Protein AF-A0A8F4J6K4-F1 (afdb_monomer)

Mean predicted aligned error: 10.38 Å

Structure (mmCIF, N/CA/C/O backbone):
data_AF-A0A8F4J6K4-F1
#
_entry.id   AF-A0A8F4J6K4-F1
#
loop_
_atom_site.group_PDB
_atom_site.id
_atom_site.type_symbol
_atom_site.label_atom_id
_atom_site.label_alt_id
_atom_site.label_comp_id
_atom_site.label_asym_id
_atom_site.label_entity_id
_atom_site.label_seq_id
_atom_site.pdbx_PDB_ins_code
_atom_site.Cartn_x
_atom_site.Cartn_y
_atom_site.Cartn_z
_atom_site.occupancy
_atom_site.B_iso_or_equiv
_atom_site.auth_seq_id
_atom_site.auth_comp_id
_atom_site.auth_asym_id
_atom_site.auth_atom_id
_atom_site.pdbx_PDB_model_num
ATOM 1 N N . MET A 1 1 ? 17.230 3.255 -19.684 1.00 62.12 1 MET A N 1
ATOM 2 C CA . MET A 1 1 ? 17.455 2.178 -18.687 1.00 62.12 1 MET A CA 1
ATOM 3 C C . MET A 1 1 ? 17.439 2.651 -17.228 1.00 62.12 1 MET A C 1
ATOM 5 O O . MET A 1 1 ? 16.848 1.959 -16.411 1.00 62.12 1 MET A O 1
ATOM 9 N N . ALA A 1 2 ? 18.023 3.804 -16.867 1.00 84.56 2 ALA A N 1
ATOM 10 C CA . ALA A 1 2 ? 18.028 4.290 -15.474 1.00 84.56 2 ALA A CA 1
ATOM 11 C C . ALA A 1 2 ? 16.634 4.680 -14.936 1.00 84.56 2 ALA A C 1
ATOM 13 O O . ALA A 1 2 ? 16.279 4.310 -13.822 1.00 84.56 2 ALA A O 1
ATOM 14 N N . VAL A 1 3 ? 15.818 5.355 -15.754 1.00 87.69 3 VAL A N 1
ATOM 15 C CA . VAL A 1 3 ? 14.473 5.826 -15.367 1.00 87.69 3 VAL A CA 1
ATOM 16 C C . VAL A 1 3 ? 13.545 4.667 -14.991 1.00 87.69 3 VAL A C 1
ATOM 18 O O . VAL A 1 3 ? 12.917 4.695 -13.942 1.00 87.69 3 VAL A O 1
ATOM 21 N N . VAL A 1 4 ? 13.517 3.603 -15.799 1.00 87.12 4 VAL A N 1
ATOM 22 C CA . VAL A 1 4 ? 12.707 2.402 -15.522 1.00 87.12 4 VAL A CA 1
ATOM 23 C C . VAL A 1 4 ? 13.126 1.751 -14.204 1.00 87.12 4 VAL A C 1
ATOM 25 O O . VAL A 1 4 ? 12.278 1.381 -13.399 1.00 87.12 4 VAL A O 1
ATOM 28 N N . ARG A 1 5 ? 14.437 1.665 -13.945 1.00 87.25 5 ARG A N 1
ATOM 29 C CA . ARG A 1 5 ? 14.975 1.090 -12.707 1.00 87.25 5 ARG A CA 1
ATOM 30 C C . ARG A 1 5 ? 14.578 1.918 -11.478 1.00 87.25 5 ARG A C 1
ATOM 32 O O . ARG A 1 5 ? 14.228 1.341 -10.454 1.00 87.25 5 ARG A O 1
ATOM 39 N N . ALA A 1 6 ? 14.581 3.247 -11.597 1.00 88.44 6 ALA A N 1
ATOM 40 C CA . ALA A 1 6 ? 14.145 4.153 -10.536 1.00 88.44 6 ALA A CA 1
ATOM 41 C C . ALA A 1 6 ? 12.639 4.034 -10.249 1.00 88.44 6 ALA A C 1
ATOM 43 O O . ALA A 1 6 ? 12.248 3.942 -9.088 1.00 88.44 6 ALA A O 1
ATOM 44 N N . LEU A 1 7 ? 11.803 3.963 -11.291 1.00 85.81 7 LEU A N 1
ATOM 45 C CA . LEU A 1 7 ? 10.355 3.763 -11.145 1.00 85.81 7 LEU A CA 1
ATOM 46 C C . LEU A 1 7 ? 10.031 2.426 -10.471 1.00 85.81 7 LEU A C 1
ATOM 48 O O . LEU A 1 7 ? 9.156 2.358 -9.612 1.00 85.81 7 LEU A O 1
ATOM 52 N N . LEU A 1 8 ? 10.769 1.374 -10.822 1.00 81.94 8 LEU A N 1
ATOM 53 C CA . LEU A 1 8 ? 10.587 0.047 -10.243 1.00 81.94 8 LEU A CA 1
ATOM 54 C C . LEU A 1 8 ? 10.994 0.012 -8.761 1.00 81.94 8 LEU A C 1
ATOM 56 O O . LEU A 1 8 ? 10.274 -0.548 -7.939 1.00 81.94 8 LEU A O 1
ATOM 60 N N . LEU A 1 9 ? 12.095 0.679 -8.401 1.00 85.69 9 LEU A N 1
ATOM 61 C CA . LEU A 1 9 ? 12.504 0.875 -7.004 1.00 85.69 9 LEU A CA 1
ATOM 62 C C . LEU A 1 9 ? 11.461 1.658 -6.202 1.00 85.69 9 LEU A C 1
ATOM 64 O O . LEU A 1 9 ? 11.118 1.259 -5.091 1.00 85.69 9 LEU A O 1
ATOM 68 N N . LEU A 1 10 ? 10.936 2.746 -6.769 1.00 87.38 10 LEU A N 1
ATOM 69 C CA . LEU A 1 10 ? 9.888 3.544 -6.139 1.00 87.38 10 LEU A CA 1
ATOM 70 C C 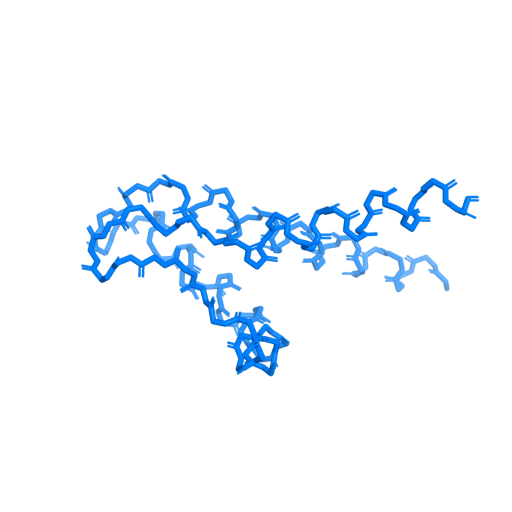. LEU A 1 10 ? 8.631 2.703 -5.887 1.00 87.38 10 LEU A C 1
ATOM 72 O O . LEU A 1 10 ? 8.069 2.746 -4.798 1.00 87.38 10 LEU A O 1
ATOM 76 N N . TYR A 1 11 ? 8.226 1.896 -6.866 1.00 80.94 11 TYR A N 1
ATOM 77 C CA . TYR A 1 11 ? 7.077 1.007 -6.733 1.00 80.94 11 TYR A CA 1
ATOM 78 C C . TYR A 1 11 ? 7.278 -0.051 -5.634 1.00 80.94 11 TYR A C 1
ATOM 80 O O . TYR A 1 11 ? 6.379 -0.290 -4.828 1.00 80.94 11 TYR A O 1
ATOM 88 N N . ILE A 1 12 ? 8.483 -0.623 -5.531 1.00 80.19 12 ILE A N 1
ATOM 89 C CA . ILE A 1 12 ? 8.845 -1.534 -4.434 1.00 80.19 12 ILE A CA 1
ATOM 90 C C . ILE A 1 12 ? 8.743 -0.821 -3.080 1.00 80.19 12 ILE A C 1
ATOM 92 O O . ILE A 1 12 ? 8.169 -1.379 -2.147 1.00 80.19 12 ILE A O 1
ATOM 96 N N . LEU A 1 13 ? 9.245 0.413 -2.964 1.00 83.88 13 LEU A N 1
ATOM 97 C CA . LEU A 1 13 ? 9.149 1.194 -1.725 1.00 83.88 13 LEU A CA 1
ATOM 98 C C . LEU A 1 13 ? 7.697 1.464 -1.316 1.00 83.88 13 LEU A C 1
ATOM 100 O O . LEU A 1 13 ? 7.374 1.362 -0.134 1.00 83.88 13 LEU A O 1
ATOM 104 N N . VAL A 1 14 ? 6.814 1.755 -2.275 1.00 84.25 14 VAL A N 1
ATOM 105 C CA . VAL A 1 14 ? 5.374 1.929 -2.020 1.00 84.25 14 VAL A CA 1
ATOM 106 C C . VAL A 1 14 ? 4.771 0.643 -1.447 1.00 84.25 14 VAL A C 1
ATOM 108 O O . VAL A 1 14 ? 4.075 0.702 -0.434 1.00 84.25 14 VAL A O 1
ATOM 111 N N . ILE A 1 15 ? 5.077 -0.518 -2.036 1.00 77.25 15 ILE A N 1
ATOM 112 C CA . ILE A 1 15 ? 4.611 -1.820 -1.530 1.00 77.25 15 ILE A CA 1
ATOM 113 C C . ILE A 1 15 ? 5.143 -2.078 -0.115 1.00 77.25 15 ILE A C 1
ATOM 115 O O . ILE A 1 15 ? 4.373 -2.458 0.763 1.00 77.25 15 ILE A O 1
ATOM 119 N N . VAL A 1 16 ? 6.429 -1.821 0.141 1.00 78.81 16 VAL A N 1
ATOM 120 C CA . VAL A 1 16 ? 7.019 -1.941 1.487 1.00 78.81 16 VAL A CA 1
ATOM 121 C C . VAL A 1 16 ? 6.318 -1.016 2.485 1.00 78.81 16 VAL A C 1
ATOM 123 O O . VAL A 1 16 ? 6.055 -1.428 3.611 1.00 78.81 16 VAL A O 1
ATOM 126 N N . GLY A 1 17 ? 5.943 0.198 2.080 1.00 81.44 17 GLY A N 1
ATOM 127 C CA . GLY A 1 17 ? 5.151 1.106 2.909 1.00 81.44 17 GLY A CA 1
ATOM 128 C C . GLY A 1 17 ? 3.792 0.516 3.301 1.00 81.44 17 GLY A C 1
ATOM 129 O O . GLY A 1 17 ? 3.435 0.555 4.476 1.00 81.44 17 GLY A O 1
ATOM 130 N N . VAL A 1 18 ? 3.067 -0.089 2.350 1.00 78.56 18 VAL A N 1
ATOM 131 C CA . VAL A 1 18 ? 1.794 -0.791 2.624 1.00 78.56 18 VAL A CA 1
ATOM 132 C C . VAL A 1 18 ? 2.004 -1.923 3.631 1.00 78.56 18 VAL A C 1
ATOM 134 O O . VAL A 1 18 ? 1.229 -2.051 4.572 1.00 78.56 18 VAL A O 1
ATOM 137 N N . ILE A 1 19 ? 3.072 -2.704 3.464 1.00 73.12 19 ILE A N 1
ATOM 138 C CA . ILE A 1 19 ? 3.427 -3.830 4.338 1.00 73.12 19 ILE A CA 1
ATOM 139 C C . ILE A 1 19 ? 3.695 -3.372 5.767 1.00 73.12 19 ILE A C 1
ATOM 141 O O . ILE A 1 19 ? 3.147 -3.916 6.719 1.00 73.12 19 ILE A O 1
ATOM 145 N N . VAL A 1 20 ? 4.566 -2.376 5.919 1.00 77.06 20 VAL A N 1
ATOM 146 C CA . VAL A 1 20 ? 4.962 -1.880 7.236 1.00 77.06 20 VAL A CA 1
ATOM 147 C C . VAL A 1 20 ? 3.746 -1.300 7.947 1.00 77.06 20 VAL A C 1
ATOM 149 O O . VAL A 1 20 ? 3.526 -1.593 9.117 1.00 77.06 20 VAL A O 1
ATOM 152 N N . LEU A 1 21 ? 2.925 -0.522 7.236 1.00 75.81 21 LEU A N 1
ATOM 153 C CA . LEU A 1 21 ? 1.718 0.081 7.793 1.00 75.81 21 LEU A CA 1
ATOM 154 C C . LEU A 1 21 ? 0.637 -0.947 8.143 1.00 75.81 21 LEU A C 1
ATOM 156 O O . LEU A 1 21 ? -0.086 -0.716 9.110 1.00 75.81 21 LEU A O 1
ATOM 160 N N . SER A 1 22 ? 0.542 -2.080 7.436 1.00 70.06 22 SER A N 1
ATOM 161 C CA . SER A 1 22 ? -0.446 -3.122 7.756 1.00 70.06 22 SER A CA 1
ATOM 162 C C . SER A 1 22 ? -0.156 -3.858 9.070 1.00 70.06 22 SER A C 1
ATOM 164 O O . SER A 1 22 ? -1.068 -4.445 9.656 1.00 70.06 22 SER A O 1
ATOM 166 N N . TRP A 1 23 ? 1.079 -3.788 9.583 1.00 66.19 23 TRP A N 1
ATOM 167 C CA . TRP A 1 23 ? 1.449 -4.352 10.889 1.00 66.19 23 TRP A CA 1
ATOM 168 C C . TRP A 1 23 ? 0.985 -3.493 12.065 1.00 66.19 23 TRP A C 1
ATOM 170 O O . TRP A 1 23 ? 0.819 -3.999 13.179 1.00 66.19 23 TRP A O 1
ATOM 180 N N . PHE A 1 24 ? 0.764 -2.199 11.835 1.00 70.38 24 PHE A N 1
ATOM 181 C CA . PHE A 1 24 ? 0.281 -1.291 12.863 1.00 70.38 24 PHE A CA 1
ATOM 182 C C . PHE A 1 24 ? -1.246 -1.263 12.866 1.00 70.38 24 PHE A C 1
ATOM 184 O O . PHE A 1 24 ? -1.901 -1.200 11.829 1.00 70.38 24 PHE A O 1
ATOM 191 N N . ARG A 1 25 ? -1.840 -1.261 14.062 1.00 69.69 25 ARG A N 1
ATOM 192 C CA . ARG A 1 25 ? -3.272 -0.979 14.212 1.00 69.69 25 ARG A CA 1
ATOM 193 C C . ARG A 1 25 ? -3.486 0.521 14.052 1.00 69.69 25 ARG A C 1
ATOM 195 O O . ARG A 1 25 ? -3.389 1.276 15.016 1.00 69.69 25 ARG A O 1
ATOM 202 N N . LEU A 1 26 ? -3.723 0.945 12.819 1.00 80.69 26 LEU A N 1
ATOM 203 C CA . LEU A 1 26 ? -3.997 2.337 12.488 1.00 80.69 26 LEU A CA 1
ATOM 204 C C . LEU A 1 26 ? -5.418 2.689 12.940 1.00 80.69 26 LEU A C 1
ATOM 206 O O . LEU A 1 26 ? -6.366 1.955 12.665 1.00 80.69 26 LEU A O 1
ATOM 210 N N . ALA A 1 27 ? -5.568 3.798 13.667 1.00 79.81 27 ALA A N 1
ATOM 211 C CA . ALA A 1 27 ? -6.891 4.272 14.056 1.00 79.81 27 ALA A CA 1
ATOM 212 C C . ALA A 1 27 ? -7.609 4.840 12.816 1.00 79.81 27 ALA A C 1
ATOM 214 O O . ALA A 1 27 ? -6.963 5.566 12.050 1.00 79.81 27 ALA A O 1
ATOM 215 N N . PRO A 1 28 ? 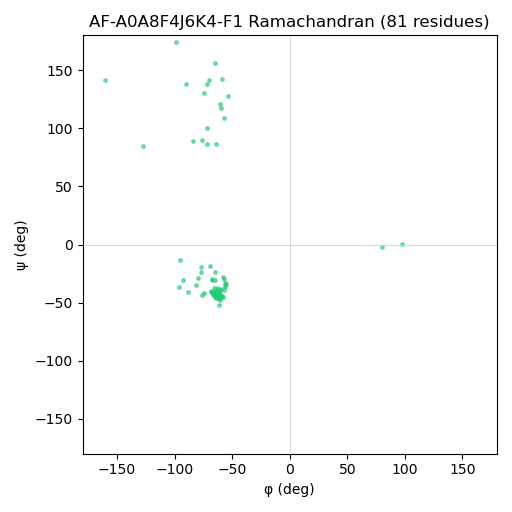-8.911 4.564 12.617 1.00 80.12 28 PRO A N 1
ATOM 216 C CA . PRO A 1 28 ? -9.663 5.111 11.492 1.00 80.12 28 PRO A CA 1
ATOM 217 C C . PRO A 1 28 ? -9.556 6.637 11.441 1.00 80.12 28 PRO A C 1
ATOM 219 O O . PRO A 1 28 ? -9.780 7.314 12.447 1.00 80.12 28 PRO A O 1
ATOM 222 N N . GLY A 1 29 ? -9.174 7.182 10.287 1.00 85.25 29 GLY A N 1
ATOM 223 C CA . GLY A 1 29 ? -8.994 8.626 10.101 1.00 85.25 29 GLY A CA 1
ATOM 224 C C . GLY A 1 29 ? -7.670 9.193 10.630 1.00 85.25 29 GLY A C 1
ATOM 225 O O . GLY A 1 29 ? -7.408 10.382 10.435 1.00 85.25 29 GLY A O 1
ATOM 226 N N . SER A 1 30 ? -6.805 8.374 11.239 1.00 87.88 30 SER A N 1
ATOM 227 C CA . SER A 1 30 ? -5.446 8.790 11.607 1.00 87.88 30 SER A CA 1
ATOM 228 C C . SER A 1 30 ? -4.591 9.101 10.367 1.00 87.88 30 SER A C 1
ATOM 230 O O . SER A 1 30 ? -4.841 8.555 9.289 1.00 87.88 30 SER A O 1
ATOM 232 N N . PRO A 1 31 ? -3.531 9.922 10.492 1.00 87.38 31 PRO A N 1
ATOM 233 C CA . PRO A 1 31 ? -2.618 10.190 9.377 1.00 87.38 31 PRO A CA 1
ATOM 234 C C . PRO A 1 31 ? -2.007 8.915 8.776 1.00 87.38 31 PRO A C 1
ATOM 236 O O . PRO A 1 31 ? -1.807 8.832 7.566 1.00 87.38 31 PRO A O 1
ATOM 239 N N . GLY A 1 32 ? -1.751 7.899 9.609 1.00 84.75 32 GLY A N 1
ATOM 240 C CA . GLY A 1 32 ? -1.245 6.608 9.147 1.00 84.75 32 GLY A CA 1
ATOM 241 C C . GLY A 1 32 ? -2.273 5.824 8.326 1.00 84.75 32 GLY A C 1
ATOM 242 O O . GLY A 1 32 ? -1.912 5.265 7.296 1.00 84.75 32 GLY A O 1
ATOM 243 N N . ASP A 1 33 ? -3.548 5.835 8.726 1.00 85.06 33 ASP A N 1
ATOM 244 C CA . ASP A 1 33 ? -4.656 5.194 7.993 1.00 85.06 33 ASP A CA 1
ATOM 245 C C . ASP A 1 33 ? -4.907 5.857 6.625 1.00 85.06 33 ASP A C 1
ATOM 247 O O . ASP A 1 33 ? -5.078 5.189 5.599 1.00 85.06 33 ASP A O 1
ATOM 251 N N . GLN A 1 34 ? -4.826 7.189 6.578 1.00 88.81 34 GLN A N 1
ATOM 252 C CA . GLN A 1 34 ? -4.919 7.952 5.331 1.00 88.81 34 GLN A CA 1
ATOM 253 C C . GLN A 1 34 ? -3.757 7.627 4.384 1.00 88.81 34 GLN A C 1
ATOM 255 O O . GLN A 1 34 ? -3.976 7.378 3.195 1.00 88.81 34 GLN A O 1
ATOM 260 N N . LEU A 1 35 ? -2.527 7.574 4.909 1.00 87.56 35 LEU A N 1
ATOM 261 C CA . LEU A 1 35 ? -1.350 7.194 4.130 1.00 87.56 35 LEU A CA 1
ATOM 262 C C . LEU A 1 35 ? -1.465 5.755 3.612 1.00 87.56 35 LEU A C 1
ATOM 264 O O . LEU A 1 35 ? -1.235 5.509 2.430 1.00 87.56 35 LEU A O 1
ATOM 268 N N . PHE A 1 36 ? -1.878 4.817 4.463 1.00 84.75 36 PHE A N 1
ATOM 269 C CA . PHE A 1 36 ? -2.097 3.425 4.079 1.00 84.75 36 PHE A CA 1
ATOM 270 C C . PHE A 1 36 ? -3.119 3.303 2.942 1.00 84.75 36 PHE A C 1
ATOM 272 O O . PHE A 1 36 ? -2.859 2.632 1.942 1.00 84.75 36 PHE A O 1
ATOM 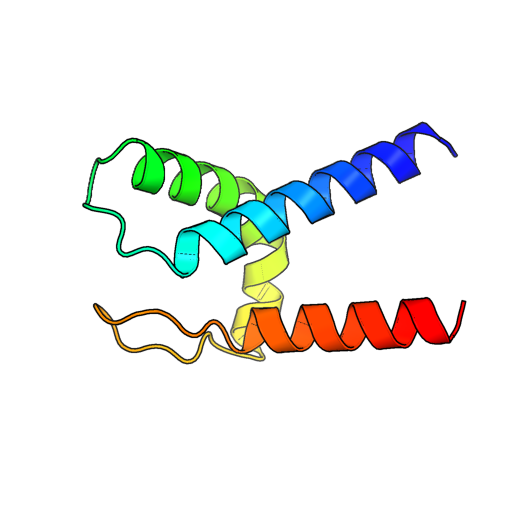279 N N . THR A 1 37 ? -4.237 4.023 3.039 1.00 86.25 37 THR A N 1
ATOM 280 C CA . THR A 1 37 ? -5.277 4.051 2.000 1.00 86.25 37 THR A CA 1
ATOM 281 C C . THR A 1 37 ? -4.756 4.623 0.678 1.00 86.25 37 THR A C 1
ATOM 283 O O . THR A 1 37 ? -5.070 4.095 -0.390 1.00 86.25 37 THR A O 1
ATOM 286 N N . LEU A 1 38 ? -3.931 5.673 0.720 1.00 89.38 38 LEU A N 1
ATOM 287 C CA . LEU A 1 38 ? -3.316 6.251 -0.479 1.00 89.38 38 LEU A CA 1
ATOM 288 C C . LEU A 1 38 ? -2.360 5.272 -1.168 1.00 89.38 38 LEU A C 1
ATOM 290 O O . LEU A 1 38 ? -2.436 5.098 -2.385 1.00 89.38 38 LEU A O 1
ATOM 294 N N . LEU A 1 39 ? -1.493 4.603 -0.406 1.00 85.69 39 LEU A N 1
ATOM 295 C CA . LEU A 1 39 ? -0.560 3.617 -0.957 1.00 85.69 39 LEU A CA 1
ATOM 296 C C . LEU A 1 39 ? -1.302 2.398 -1.527 1.00 85.69 39 LEU A C 1
ATOM 298 O O . LEU A 1 39 ? -0.932 1.881 -2.586 1.00 85.69 39 LEU A O 1
ATOM 302 N N . ARG A 1 40 ? -2.389 1.969 -0.874 1.00 84.62 40 ARG A N 1
ATOM 303 C CA . ARG A 1 40 ? -3.269 0.910 -1.381 1.00 84.62 40 ARG A CA 1
ATOM 304 C C . ARG A 1 40 ? -3.946 1.287 -2.689 1.00 84.62 40 ARG A C 1
ATOM 306 O O . ARG A 1 40 ? -3.910 0.489 -3.608 1.00 84.62 40 ARG A O 1
ATOM 313 N N . ARG A 1 41 ? -4.412 2.522 -2.879 1.00 87.06 41 ARG A N 1
ATOM 314 C 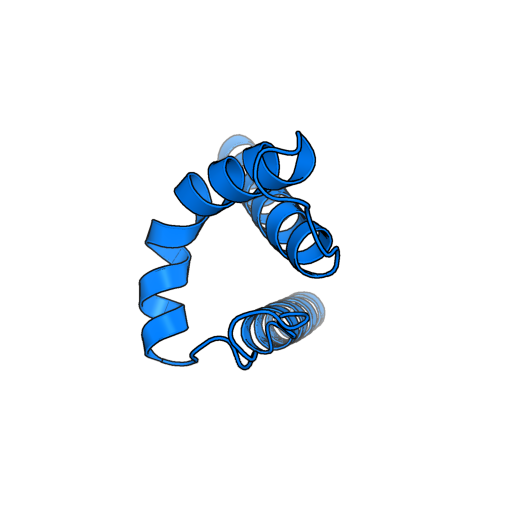CA . ARG A 1 41 ? -4.964 2.947 -4.186 1.00 87.06 41 ARG A CA 1
ATOM 315 C C . ARG A 1 41 ? -3.994 2.766 -5.356 1.00 87.06 41 ARG A C 1
ATOM 317 O O . ARG A 1 41 ? -4.435 2.498 -6.468 1.00 87.06 41 ARG A O 1
ATOM 324 N N . VAL A 1 42 ? -2.692 2.925 -5.115 1.00 85.06 42 VAL A N 1
ATOM 325 C CA . VAL A 1 42 ? -1.653 2.750 -6.144 1.00 85.06 42 VAL A CA 1
ATOM 326 C C . VAL A 1 42 ? -1.307 1.275 -6.350 1.00 85.06 42 VAL A C 1
ATOM 328 O O . VAL A 1 42 ? -1.008 0.861 -7.467 1.00 85.06 42 VAL A O 1
ATOM 331 N N . THR A 1 43 ? -1.337 0.479 -5.284 1.00 80.44 43 THR A N 1
ATOM 332 C CA . THR A 1 43 ? -0.883 -0.919 -5.310 1.00 80.44 43 THR A CA 1
ATOM 333 C C . THR A 1 43 ? -2.007 -1.913 -5.594 1.00 80.44 43 THR A C 1
ATOM 335 O O . THR A 1 43 ? -1.765 -2.921 -6.250 1.00 80.44 43 THR A O 1
ATOM 338 N N . ASP A 1 44 ? -3.242 -1.622 -5.194 1.00 82.00 44 ASP A N 1
ATOM 339 C CA . ASP A 1 44 ? -4.423 -2.474 -5.354 1.00 82.00 44 ASP A CA 1
ATOM 340 C C . ASP A 1 44 ? -4.718 -2.861 -6.817 1.00 82.00 44 ASP A C 1
ATOM 342 O O . ASP A 1 44 ? -4.988 -4.033 -7.036 1.00 82.00 44 ASP A O 1
ATOM 346 N N . PRO A 1 45 ? -4.575 -2.010 -7.856 1.00 80.94 45 PRO A N 1
ATOM 347 C CA . PRO A 1 45 ? -4.783 -2.438 -9.247 1.00 80.94 45 PRO A CA 1
ATOM 348 C C . PRO A 1 45 ? -3.889 -3.613 -9.674 1.00 80.94 45 PRO A C 1
ATOM 350 O O . PRO A 1 45 ? -4.265 -4.417 -10.525 1.00 80.94 45 PRO A O 1
ATOM 353 N N . VAL A 1 46 ? -2.700 -3.710 -9.075 1.00 76.94 46 VAL A N 1
ATOM 354 C CA . VAL A 1 46 ? -1.714 -4.763 -9.343 1.00 76.94 46 VAL A CA 1
ATOM 355 C C . VAL A 1 46 ? -1.833 -5.901 -8.329 1.00 76.94 46 VAL A C 1
ATOM 357 O O . VAL A 1 46 ? -1.659 -7.066 -8.684 1.00 76.94 46 VAL A O 1
ATOM 360 N N . LEU A 1 47 ? -2.140 -5.581 -7.070 1.00 70.19 47 LEU A N 1
ATOM 361 C CA . LEU A 1 47 ? -2.265 -6.552 -5.987 1.00 70.19 47 LEU A CA 1
ATOM 362 C C . LEU A 1 47 ? -3.609 -7.288 -6.000 1.00 70.19 47 LEU A C 1
ATOM 364 O O . LEU A 1 47 ? -3.643 -8.437 -5.583 1.00 70.19 47 LEU A O 1
ATOM 368 N N . ASP A 1 48 ? -4.700 -6.700 -6.487 1.00 77.12 48 ASP A N 1
ATOM 369 C CA . ASP A 1 48 ?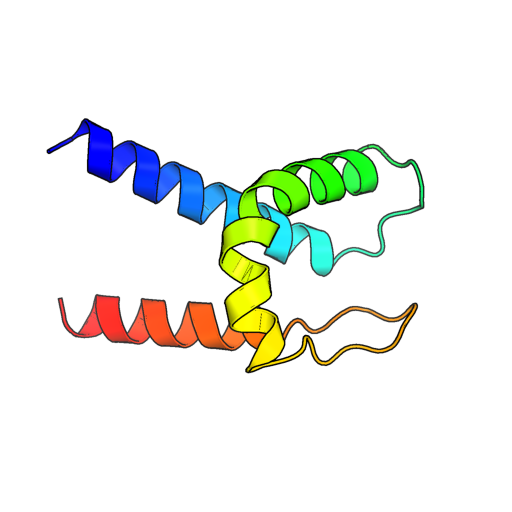 -6.032 -7.320 -6.500 1.00 77.12 48 ASP A CA 1
ATOM 370 C C . ASP A 1 48 ? -6.100 -8.600 -7.341 1.00 77.12 48 ASP A C 1
ATOM 372 O O . ASP A 1 48 ? -6.616 -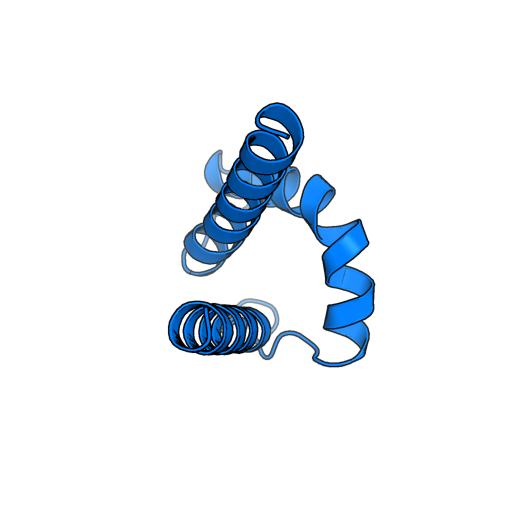9.601 -6.838 1.00 77.12 48 ASP A O 1
ATOM 376 N N . PRO A 1 49 ? 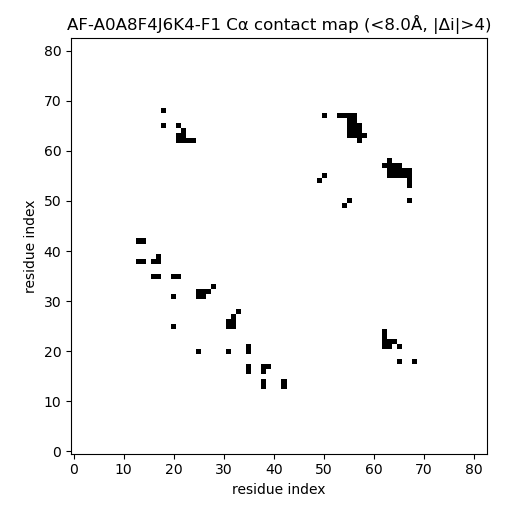-5.556 -8.651 -8.575 1.00 73.12 49 PRO A N 1
ATOM 377 C CA . PRO A 1 49 ? -5.463 -9.901 -9.326 1.00 73.12 49 PRO A CA 1
ATOM 378 C C . PRO A 1 49 ? -4.712 -10.994 -8.555 1.00 73.12 49 PRO A C 1
ATOM 380 O O . PRO A 1 49 ? -5.102 -12.158 -8.594 1.00 73.12 49 PRO A O 1
ATOM 383 N N . VAL A 1 50 ? -3.671 -10.615 -7.810 1.00 67.81 50 VAL A N 1
ATOM 384 C CA . VAL A 1 50 ? -2.857 -11.536 -7.003 1.00 67.81 50 VAL A CA 1
ATOM 385 C C . VAL A 1 50 ? -3.608 -11.978 -5.740 1.00 67.81 50 VAL A C 1
ATOM 387 O O . VAL A 1 50 ? -3.619 -13.165 -5.412 1.00 67.81 50 VAL A O 1
ATOM 390 N N . ARG A 1 51 ? -4.309 -11.058 -5.068 1.00 69.62 51 ARG A N 1
ATOM 391 C CA . ARG A 1 51 ? -5.144 -11.321 -3.882 1.00 69.62 51 ARG A CA 1
ATOM 392 C C . ARG A 1 51 ? -6.342 -12.214 -4.184 1.00 69.62 51 ARG A C 1
ATOM 394 O O . ARG A 1 51 ? -6.839 -12.876 -3.283 1.00 69.62 51 ARG A O 1
ATOM 401 N N . ARG A 1 52 ? -6.798 -12.270 -5.438 1.00 72.12 52 ARG A N 1
ATOM 402 C CA . ARG A 1 52 ? -7.819 -13.242 -5.865 1.00 72.12 52 ARG A CA 1
ATOM 403 C C . ARG A 1 52 ? -7.311 -14.682 -5.841 1.00 72.12 52 ARG A C 1
ATOM 405 O O . ARG A 1 52 ? -8.110 -15.588 -5.645 1.00 72.12 52 ARG A O 1
ATOM 412 N N . VAL A 1 53 ? -6.011 -14.892 -6.047 1.00 71.06 53 VAL A N 1
ATOM 413 C CA . VAL A 1 53 ? -5.385 -16.223 -6.014 1.00 71.06 53 VAL A CA 1
ATOM 414 C C . VAL A 1 53 ? -4.944 -16.573 -4.597 1.00 71.06 53 VAL A C 1
ATOM 416 O O . VAL A 1 53 ? -5.121 -17.704 -4.152 1.00 71.06 53 VAL A O 1
ATOM 419 N N . ILE A 1 54 ? -4.387 -15.597 -3.879 1.00 61.31 54 ILE A N 1
ATOM 420 C CA . ILE A 1 54 ? -3.891 -15.766 -2.513 1.00 61.31 54 ILE A CA 1
ATOM 421 C C . ILE A 1 54 ? -4.530 -14.682 -1.644 1.00 61.31 54 ILE A C 1
ATOM 423 O O . ILE A 1 54 ? -3.939 -13.604 -1.481 1.00 61.31 54 ILE A O 1
ATOM 427 N N . PRO A 1 55 ? -5.750 -14.925 -1.127 1.00 61.22 55 PRO A N 1
ATOM 428 C CA . PRO A 1 55 ? -6.423 -13.958 -0.280 1.00 61.22 55 PRO A CA 1
ATOM 429 C C . PRO A 1 55 ? -5.566 -13.656 0.955 1.00 61.22 55 PRO A C 1
ATOM 431 O O . PRO A 1 55 ? -4.907 -14.556 1.485 1.00 61.22 55 PRO A O 1
ATOM 434 N N . PRO A 1 56 ? -5.550 -12.395 1.415 1.00 60.00 56 PRO A N 1
ATOM 435 C CA . PRO A 1 56 ? -4.845 -12.031 2.631 1.00 60.00 56 PRO A CA 1
ATOM 436 C C . PRO A 1 56 ? -5.440 -12.813 3.806 1.00 60.00 56 PRO A C 1
ATOM 438 O O . PRO A 1 56 ? -6.639 -12.755 4.079 1.00 60.00 56 PRO A O 1
ATOM 441 N N . LEU A 1 57 ? -4.602 -13.594 4.482 1.00 57.28 57 LEU A N 1
ATOM 442 C CA . LEU A 1 57 ? -5.007 -14.412 5.619 1.00 57.28 57 LEU A CA 1
ATOM 443 C C . LEU A 1 57 ? -4.997 -13.547 6.888 1.00 57.28 57 LEU A C 1
ATOM 445 O O . LEU A 1 57 ? -3.999 -13.445 7.591 1.00 57.28 57 LEU A O 1
ATOM 449 N N . GLY A 1 58 ? -6.126 -12.904 7.183 1.00 53.28 58 GLY A N 1
ATOM 450 C CA . GLY A 1 58 ? -6.302 -12.084 8.383 1.00 53.28 58 GLY A CA 1
ATOM 451 C C . GLY A 1 58 ? -7.775 -11.872 8.727 1.00 53.28 58 GLY A C 1
ATOM 452 O O . GLY A 1 58 ? -8.613 -11.716 7.844 1.00 53.28 58 GLY A O 1
ATOM 453 N N . SER A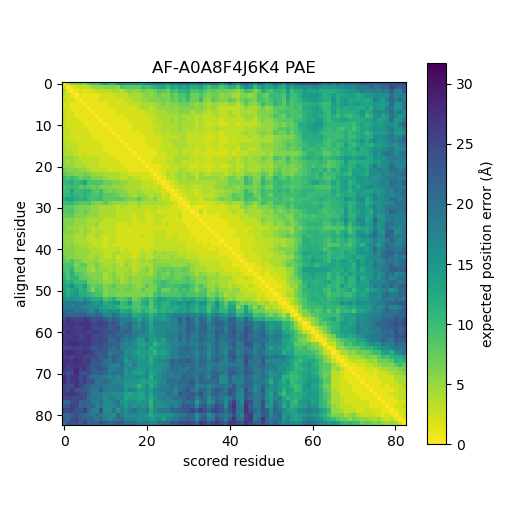 1 59 ? -8.099 -11.882 10.021 1.00 43.00 59 SER A N 1
ATOM 454 C CA . SER A 1 59 ? -9.464 -11.652 10.515 1.00 43.00 59 SER A CA 1
ATOM 455 C C . SER A 1 59 ? -9.899 -10.186 10.311 1.00 43.00 59 SER A C 1
ATOM 457 O O . SER A 1 59 ? -9.081 -9.289 10.553 1.00 43.00 59 SER A O 1
ATOM 459 N N . PRO A 1 60 ? -11.168 -9.902 9.941 1.00 43.38 60 PRO A N 1
ATOM 460 C CA . PRO A 1 60 ? -11.717 -8.546 9.957 1.00 43.38 60 PRO A CA 1
ATOM 461 C C . PRO A 1 60 ? -11.603 -7.941 11.370 1.00 43.38 60 PRO A C 1
ATOM 463 O O . PRO A 1 60 ? -12.283 -8.372 12.296 1.00 43.38 60 PRO A O 1
ATOM 466 N N . GLY A 1 61 ? -10.709 -6.962 11.551 1.00 50.94 61 GLY A N 1
ATOM 467 C CA . GLY A 1 61 ? -10.455 -6.294 12.842 1.00 50.94 61 GLY A CA 1
ATOM 468 C C . GLY A 1 61 ? -9.247 -6.810 13.648 1.00 50.94 61 GLY A C 1
ATOM 469 O O . GLY A 1 61 ? -8.958 -6.295 14.734 1.00 50.94 61 GLY A O 1
ATOM 470 N N . GLY A 1 62 ? -8.508 -7.798 13.134 1.00 52.53 62 GLY A N 1
ATOM 471 C CA . GLY A 1 62 ? -7.229 -8.258 13.693 1.00 52.53 62 GLY A CA 1
ATOM 472 C C . GLY A 1 62 ? -6.003 -7.672 12.973 1.00 52.53 62 GLY A C 1
ATOM 473 O O . GLY A 1 62 ? -6.159 -7.002 11.953 1.00 52.53 62 GLY A O 1
ATOM 474 N N . PRO A 1 63 ? -4.774 -7.933 13.462 1.00 47.19 63 PRO A N 1
ATOM 475 C CA . PRO A 1 63 ? -3.567 -7.715 12.671 1.00 47.19 63 PRO A CA 1
ATOM 476 C C . PRO A 1 63 ? -3.676 -8.585 11.413 1.00 47.19 63 PRO A C 1
ATOM 478 O O . PRO A 1 63 ? -3.794 -9.808 11.519 1.00 47.19 63 PRO A O 1
ATOM 481 N N . GLN A 1 64 ? -3.699 -7.967 10.232 1.00 56.41 64 GLN A N 1
ATOM 482 C CA . GLN A 1 64 ? -3.607 -8.704 8.975 1.00 56.41 64 GLN A CA 1
ATOM 483 C C . GLN A 1 64 ? -2.165 -9.197 8.861 1.00 56.41 64 GLN A C 1
ATOM 485 O O . GLN A 1 64 ? -1.260 -8.444 8.512 1.00 56.41 64 GLN A O 1
ATOM 490 N N . ILE A 1 65 ? -1.938 -10.467 9.195 1.00 53.38 65 ILE A N 1
ATOM 491 C CA . ILE A 1 65 ? -0.723 -11.152 8.766 1.00 53.38 65 ILE A CA 1
ATOM 492 C C . ILE A 1 65 ? -0.914 -11.381 7.269 1.00 53.38 65 ILE A C 1
ATOM 494 O O . ILE A 1 65 ? -1.458 -12.394 6.844 1.00 53.38 65 ILE A O 1
ATOM 498 N N . ASP A 1 66 ? -0.543 -10.392 6.458 1.00 57.59 66 ASP A N 1
ATOM 499 C CA . ASP A 1 66 ? -0.578 -10.504 5.003 1.00 57.59 66 ASP A CA 1
ATOM 500 C C . ASP A 1 66 ? 0.412 -11.598 4.567 1.00 57.59 66 ASP A C 1
ATOM 502 O O . ASP A 1 66 ? 1.571 -11.343 4.250 1.00 57.59 66 ASP A O 1
ATOM 506 N N . ILE A 1 67 ? -0.030 -12.855 4.545 1.00 55.19 67 ILE A N 1
ATOM 507 C CA . ILE A 1 67 ? 0.782 -13.990 4.079 1.00 55.19 67 ILE A CA 1
ATOM 508 C C . ILE A 1 67 ? 1.238 -13.763 2.625 1.00 55.19 67 ILE A C 1
ATOM 510 O O . ILE A 1 67 ? 2.339 -14.163 2.243 1.00 55.19 67 ILE A O 1
ATOM 514 N N . SER A 1 68 ? 0.456 -13.012 1.843 1.00 54.41 68 SER A N 1
ATOM 515 C CA . SER A 1 68 ? 0.790 -12.542 0.494 1.00 54.41 68 SER A CA 1
ATOM 516 C C . SER A 1 68 ? 2.097 -11.734 0.456 1.00 54.41 68 SER A C 1
ATOM 518 O O . SER A 1 68 ? 2.871 -11.837 -0.492 1.00 54.41 68 SER A O 1
ATOM 520 N N . VAL A 1 69 ? 2.381 -10.959 1.501 1.00 58.81 69 VAL A N 1
ATOM 521 C CA . VAL A 1 69 ? 3.566 -10.101 1.609 1.00 58.81 69 VAL A CA 1
ATOM 522 C C . VAL A 1 69 ? 4.818 -10.905 1.929 1.00 58.81 69 VAL A C 1
ATOM 524 O O . VAL A 1 69 ? 5.865 -10.700 1.312 1.00 58.81 69 VAL A O 1
ATOM 527 N N . THR A 1 70 ? 4.712 -11.853 2.859 1.00 60.28 70 THR A N 1
ATOM 528 C CA . THR A 1 70 ? 5.801 -12.782 3.176 1.00 60.28 70 THR A CA 1
ATOM 529 C C . THR A 1 70 ? 6.168 -13.623 1.954 1.00 60.28 70 THR A C 1
ATOM 531 O O . THR A 1 70 ? 7.350 -13.836 1.690 1.00 60.28 70 THR A O 1
ATOM 534 N N . LEU A 1 71 ? 5.175 -14.035 1.158 1.00 62.59 71 LEU A N 1
ATOM 535 C CA . LEU A 1 71 ? 5.394 -14.786 -0.077 1.00 62.59 71 LEU A CA 1
ATOM 536 C C . LEU A 1 71 ? 6.117 -13.948 -1.146 1.00 62.59 71 LEU A C 1
ATOM 538 O O . LEU A 1 71 ? 7.057 -14.430 -1.775 1.00 62.59 71 LEU A O 1
ATOM 542 N N . VAL A 1 72 ? 5.731 -12.680 -1.323 1.00 63.97 72 VAL A N 1
ATOM 543 C CA . VAL A 1 72 ? 6.403 -11.758 -2.257 1.00 63.97 72 VAL A CA 1
ATOM 544 C C . VAL A 1 72 ? 7.847 -11.483 -1.826 1.00 63.97 72 VAL A C 1
ATOM 546 O O . VAL A 1 72 ? 8.746 -11.490 -2.668 1.00 63.97 72 VAL A O 1
ATOM 549 N N . LEU A 1 73 ? 8.097 -11.302 -0.525 1.00 66.19 73 LEU A N 1
ATOM 550 C CA . LEU A 1 73 ? 9.452 -11.160 0.016 1.00 66.19 73 LEU A CA 1
ATOM 551 C C . LEU A 1 73 ? 10.299 -12.416 -0.217 1.00 66.19 73 LEU A C 1
ATOM 553 O O . LEU A 1 73 ? 11.454 -12.290 -0.620 1.00 66.19 73 LEU A O 1
ATOM 557 N N . LEU A 1 74 ? 9.729 -13.610 -0.030 1.00 71.88 74 LEU A N 1
ATOM 558 C CA . LEU A 1 74 ? 10.403 -14.882 -0.301 1.00 71.88 74 LEU A CA 1
ATOM 559 C C . LEU A 1 74 ? 10.803 -14.997 -1.781 1.00 71.88 74 LEU A C 1
ATOM 561 O O . LEU A 1 74 ? 11.953 -15.306 -2.091 1.00 71.88 74 LEU A O 1
ATOM 565 N N . VAL A 1 75 ? 9.880 -14.690 -2.696 1.00 72.94 75 VAL A N 1
ATOM 566 C CA . VAL A 1 75 ? 10.127 -14.740 -4.147 1.00 72.94 75 VAL A CA 1
ATOM 567 C C . VAL A 1 75 ? 11.206 -13.737 -4.563 1.00 72.94 75 VAL A C 1
ATOM 569 O O . VAL A 1 75 ? 12.114 -14.088 -5.316 1.00 72.94 75 VAL A O 1
ATOM 572 N N . LEU A 1 76 ? 11.164 -12.508 -4.040 1.00 69.44 76 LEU A N 1
ATOM 573 C CA . LEU A 1 76 ? 12.190 -11.494 -4.305 1.00 69.44 76 LEU A CA 1
ATOM 574 C C . LEU A 1 76 ? 13.573 -11.909 -3.787 1.00 69.44 76 LEU A C 1
ATOM 576 O O . LEU A 1 76 ? 14.578 -11.643 -4.449 1.00 69.44 76 LEU A O 1
ATOM 580 N N . PHE A 1 77 ? 13.637 -12.576 -2.634 1.00 75.00 77 PHE A N 1
ATOM 581 C CA . PHE A 1 77 ? 14.891 -13.081 -2.074 1.00 75.00 77 PHE A CA 1
ATOM 582 C C . PHE A 1 77 ? 15.496 -14.191 -2.943 1.00 75.00 77 PHE A C 1
ATOM 584 O O . PHE A 1 77 ? 16.698 -14.183 -3.205 1.00 75.00 77 PHE A O 1
ATOM 591 N N . VAL A 1 78 ? 14.658 -15.103 -3.446 1.00 77.31 78 VAL A N 1
ATOM 592 C CA . VAL A 1 78 ? 15.072 -16.184 -4.355 1.00 77.31 78 VAL A CA 1
ATOM 593 C C . VAL A 1 78 ? 15.578 -15.627 -5.686 1.00 77.31 78 VAL A C 1
ATOM 595 O O . VAL A 1 78 ? 16.644 -16.024 -6.147 1.00 77.31 78 VAL A O 1
ATOM 598 N N . ILE A 1 79 ? 14.870 -14.660 -6.278 1.00 75.44 79 ILE A N 1
ATOM 599 C CA . ILE A 1 79 ? 15.288 -14.022 -7.537 1.00 75.44 79 ILE A CA 1
ATOM 600 C C . ILE A 1 79 ? 16.617 -13.278 -7.363 1.00 75.44 79 ILE A C 1
ATOM 602 O O . ILE A 1 79 ? 17.483 -13.369 -8.226 1.00 75.44 79 ILE A O 1
ATOM 606 N N . ARG A 1 80 ? 16.812 -12.579 -6.239 1.00 75.94 80 ARG A N 1
ATOM 607 C CA . ARG A 1 80 ? 18.083 -11.911 -5.926 1.00 75.94 80 ARG A CA 1
ATOM 608 C C . ARG A 1 80 ? 19.244 -12.888 -5.726 1.00 75.94 80 ARG A C 1
ATOM 610 O O . ARG A 1 80 ? 20.373 -12.505 -5.975 1.00 75.94 80 ARG A O 1
ATOM 617 N N . GLY A 1 81 ? 18.990 -14.101 -5.238 1.00 64.94 81 GLY A N 1
ATOM 618 C CA . GLY A 1 81 ? 20.025 -15.130 -5.102 1.00 64.94 81 GLY A CA 1
ATOM 619 C C . GLY A 1 81 ? 20.393 -15.818 -6.421 1.00 64.94 81 GLY A C 1
ATOM 620 O O . GLY A 1 81 ? 21.447 -16.439 -6.503 1.00 64.94 81 GLY A O 1
ATOM 621 N N . LEU A 1 82 ? 19.525 -15.726 -7.434 1.00 63.34 82 LEU A N 1
ATOM 622 C CA . LEU A 1 82 ? 19.715 -16.312 -8.766 1.00 63.34 82 LEU A CA 1
ATOM 623 C C . LEU A 1 82 ? 20.309 -15.333 -9.794 1.00 63.34 82 LEU A C 1
ATOM 625 O O . LEU A 1 82 ? 20.717 -15.771 -10.869 1.00 63.34 82 LEU A O 1
ATOM 629 N N . LEU A 1 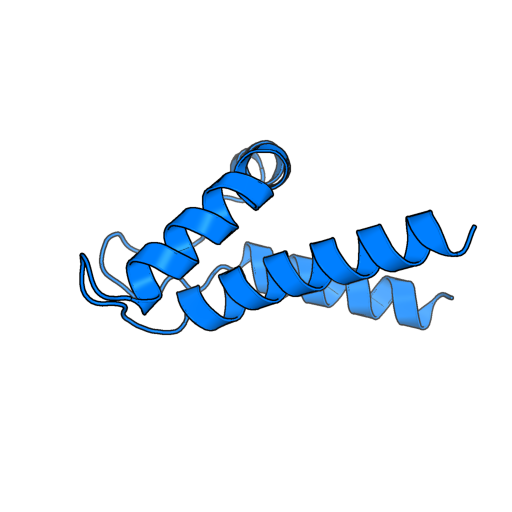83 ? 20.324 -14.035 -9.480 1.00 53.81 83 LEU A N 1
ATOM 630 C CA . LEU A 1 83 ? 20.910 -12.951 -10.277 1.00 53.81 83 LEU A CA 1
ATOM 631 C C . LEU A 1 83 ? 22.253 -12.517 -9.690 1.00 53.81 83 LEU A C 1
ATOM 633 O O . LEU A 1 83 ? 23.151 -12.204 -10.501 1.00 53.81 83 LEU A O 1
#

Foldseek 3Di:
DVVVVVVVVVLVVLVVLLVVLLQDPDDVPDPSNVSNVVSCVVCVVVCVVVCVVVPQPDDDVGRGPRVVSVVVVVVVVVVVVVD

pLDDT: mean 73.21, std 12.26, range [43.0, 89.38]

Sequence (83 aa):
MAVVRALLLLYILVIVGVIVLSWFRLAPGSPGDQLFTLLRRVTDPVLDPVRRVIPPLGSPGGPQIDISVTLVLLVLFVIRGLL

Solvent-accessible surface area (backbone atoms only — not comparable to full-atom values): 4816 Å² total; per-residue (Å²): 115,68,65,63,54,50,54,51,52,52,52,50,50,44,52,50,50,41,56,61,50,45,69,48,89,60,52,88,85,34,75,64,36,52,50,40,53,54,42,40,68,72,44,41,82,68,44,47,70,51,35,72,77,46,59,62,57,48,58,94,90,51,72,46,52,46,54,54,54,58,51,52,52,51,52,54,52,53,54,62,74,75,106

Radius of gyration: 13.99 Å; Cα contacts (8 Å, |Δi|>4): 49; chains: 1; bounding box: 33×26×33 Å

Secondary structure (DSSP, 8-state):
-HHHHHHHHHHHHHHHHHHHHHTS-PPTTSHHHHHHHHHHHHHHHHHHHHHTTS-----TTS----HHHHHHHHHHHHHHHH-